Protein AF-A0A7S1WQ52-F1 (afdb_monomer_lite)

pLDDT: mean 90.4, std 12.9, range [35.38, 98.5]

Foldseek 3Di:
DDDDDDPDAPDAAAAVNFRQPQFPAQQDPNNQKGFHFQQFFHFLQVRQVVSVWGWPFKAAADPRDSHGDGGQGGHDGDHGDGTITTGTHHHPRDPQQDAPNQGQPQFPAQLDPNSQKGWGQCQQPFLQVRQVVSVWGWPWKAAAPPSDSHGPGTDDRRDGDPDRTITTGTD

Structure (mmCIF, N/CA/C/O backbone):
data_AF-A0A7S1WQ52-F1
#
_entry.id   AF-A0A7S1WQ52-F1
#
loop_
_atom_site.group_PDB
_atom_site.id
_atom_site.type_symbol
_atom_site.label_atom_id
_atom_site.label_alt_id
_atom_site.label_comp_id
_atom_site.label_asym_id
_atom_site.label_entity_id
_atom_site.label_seq_id
_atom_site.pdbx_PDB_ins_code
_atom_site.Cartn_x
_atom_site.Cartn_y
_atom_site.Cartn_z
_atom_site.occupancy
_atom_site.B_iso_or_equiv
_atom_site.auth_seq_id
_atom_site.auth_comp_id
_atom_site.auth_asym_id
_atom_site.auth_atom_id
_atom_site.pdbx_PDB_model_num
ATOM 1 N N . GLU A 1 1 ? -1.577 -14.871 -49.849 1.00 35.38 1 GLU A N 1
ATOM 2 C CA . GLU A 1 1 ? -1.287 -13.700 -49.003 1.00 35.38 1 GLU A CA 1
ATOM 3 C C . GLU A 1 1 ? -1.689 -14.032 -47.578 1.00 35.38 1 GLU A C 1
ATOM 5 O O . GLU A 1 1 ? -2.792 -14.524 -47.369 1.00 35.38 1 GLU A O 1
ATOM 10 N N . LEU A 1 2 ? -0.746 -13.917 -46.644 1.00 40.97 2 LEU A N 1
ATOM 11 C CA . LEU A 1 2 ? -0.923 -14.228 -45.226 1.00 40.97 2 LEU A CA 1
ATOM 12 C C . LEU A 1 2 ? -1.527 -12.991 -44.547 1.00 40.97 2 LEU A C 1
ATOM 14 O O . LEU A 1 2 ? -0.998 -11.894 -44.711 1.00 40.97 2 LEU A O 1
ATOM 18 N N . GLY A 1 3 ? -2.649 -13.163 -43.847 1.00 41.12 3 GLY A N 1
ATOM 19 C CA . GLY A 1 3 ? -3.326 -12.078 -43.133 1.00 41.12 3 GLY A CA 1
ATOM 20 C C . GLY A 1 3 ? -2.490 -11.507 -41.977 1.00 41.12 3 GLY A C 1
ATOM 21 O O . GLY A 1 3 ? -1.525 -12.141 -41.542 1.00 41.12 3 GLY A O 1
ATOM 22 N N . PRO A 1 4 ? -2.847 -10.315 -41.466 1.00 51.81 4 PRO A N 1
ATOM 23 C CA . PRO A 1 4 ? -2.118 -9.671 -40.383 1.00 51.81 4 PRO A CA 1
ATOM 24 C C . PRO A 1 4 ? -2.240 -10.496 -39.096 1.00 51.81 4 PRO A C 1
ATOM 26 O O . PRO A 1 4 ? -3.332 -10.721 -38.574 1.00 51.81 4 PRO A O 1
ATOM 29 N N . VAL A 1 5 ? -1.097 -10.948 -38.585 1.00 53.38 5 VAL A N 1
ATOM 30 C CA . VAL A 1 5 ? -0.956 -11.478 -37.227 1.00 53.38 5 VAL A CA 1
ATOM 31 C C . VAL A 1 5 ? -1.215 -10.340 -36.242 1.00 53.38 5 VAL A C 1
ATOM 33 O O . VAL A 1 5 ? -0.422 -9.407 -36.154 1.00 53.38 5 VAL A O 1
ATOM 36 N N . ASN A 1 6 ? -2.326 -10.417 -35.508 1.00 47.31 6 ASN A N 1
ATOM 37 C CA . ASN A 1 6 ? -2.508 -9.658 -34.273 1.00 47.31 6 ASN A CA 1
ATOM 38 C C . ASN A 1 6 ? -1.476 -10.184 -33.261 1.00 47.31 6 ASN A C 1
ATOM 40 O O . ASN A 1 6 ? -1.560 -11.365 -32.907 1.00 47.31 6 ASN A O 1
ATOM 44 N N . PRO A 1 7 ? -0.502 -9.381 -32.796 1.00 48.84 7 PRO A N 1
ATOM 45 C CA . PRO A 1 7 ? 0.328 -9.786 -31.675 1.00 48.84 7 PRO A CA 1
ATOM 46 C C . PRO A 1 7 ? -0.584 -9.837 -30.446 1.00 48.84 7 PRO A C 1
ATOM 48 O O . PRO A 1 7 ? -1.041 -8.809 -29.954 1.00 48.84 7 PRO A O 1
ATOM 51 N N . GLY A 1 8 ? -0.938 -11.052 -30.026 1.00 43.66 8 GLY A N 1
ATOM 52 C CA . GLY A 1 8 ? -1.797 -11.277 -28.872 1.00 43.66 8 GLY A CA 1
ATOM 53 C C . GLY A 1 8 ? -1.218 -10.600 -27.635 1.00 43.66 8 GLY A C 1
ATOM 54 O O . GLY A 1 8 ? -0.017 -10.692 -27.377 1.00 43.66 8 GLY A O 1
ATOM 55 N N . THR A 1 9 ? -2.080 -9.915 -26.889 1.00 51.16 9 THR A N 1
ATOM 56 C CA . THR A 1 9 ? -1.788 -9.366 -25.566 1.00 51.16 9 THR A CA 1
ATOM 57 C C . THR A 1 9 ? -1.053 -10.425 -24.733 1.00 51.16 9 THR A C 1
ATOM 59 O O . THR A 1 9 ? -1.545 -11.558 -24.662 1.00 51.16 9 THR A O 1
ATOM 62 N N . PRO A 1 10 ? 0.116 -10.119 -24.135 1.00 58.06 10 PRO A N 1
ATOM 63 C CA . PRO A 1 10 ? 0.817 -11.067 -23.280 1.00 58.06 10 PRO A CA 1
ATOM 64 C C . PRO A 1 10 ? -0.148 -11.563 -22.206 1.00 58.06 10 PRO A C 1
ATOM 66 O O . PRO A 1 10 ? -0.708 -10.770 -21.453 1.00 58.06 10 PRO A O 1
ATOM 69 N N . THR A 1 11 ? -0.400 -12.870 -22.174 1.00 71.88 11 THR A N 1
ATOM 70 C CA . THR A 1 11 ? -1.232 -13.464 -21.127 1.00 71.88 11 THR A CA 1
ATOM 71 C C . THR A 1 11 ? -0.506 -13.257 -19.807 1.00 71.88 11 THR A C 1
ATOM 73 O O . THR A 1 11 ? 0.606 -13.754 -19.634 1.00 71.88 11 THR A O 1
ATOM 76 N N . GLN A 1 12 ? -1.100 -12.473 -18.912 1.00 82.44 12 GLN A N 1
ATOM 77 C CA . GLN A 1 12 ? -0.501 -12.171 -17.624 1.00 82.44 12 GLN A CA 1
ATOM 78 C C . GLN A 1 12 ? -0.255 -13.461 -16.828 1.00 82.44 12 GLN A C 1
ATOM 80 O O . GLN A 1 12 ? -1.111 -14.346 -16.778 1.00 82.44 12 GLN A O 1
ATOM 85 N N . VAL A 1 13 ? 0.931 -13.563 -16.227 1.00 91.31 13 VAL A N 1
ATOM 86 C CA . VAL A 1 13 ? 1.366 -14.702 -15.408 1.00 91.31 13 VAL A CA 1
ATOM 87 C C . VAL A 1 13 ? 1.241 -14.323 -13.924 1.00 91.31 13 VAL A C 1
ATOM 89 O O . VAL A 1 13 ? 1.516 -13.169 -13.590 1.00 91.31 13 VAL A O 1
ATOM 92 N N . PRO A 1 14 ? 0.833 -15.240 -13.024 1.00 93.62 14 PRO A N 1
ATOM 93 C CA . PRO A 1 14 ? 0.754 -14.936 -11.598 1.00 93.62 14 PRO A CA 1
ATOM 94 C C . PRO A 1 14 ? 2.142 -14.762 -10.964 1.00 93.62 14 PRO A C 1
ATOM 96 O O . PRO A 1 14 ? 2.965 -15.676 -11.031 1.00 93.62 14 PRO A O 1
ATOM 99 N N . CYS A 1 15 ? 2.354 -13.659 -10.246 1.00 94.50 15 CYS A N 1
ATOM 100 C CA . CYS A 1 15 ? 3.521 -13.464 -9.388 1.00 94.50 15 CYS A CA 1
ATOM 101 C C . CYS A 1 15 ? 3.314 -14.204 -8.065 1.00 94.50 15 CYS A C 1
ATOM 103 O O . CYS A 1 15 ? 2.445 -13.840 -7.276 1.00 94.50 15 CYS A O 1
ATOM 105 N N . GLY A 1 16 ? 4.066 -15.279 -7.813 1.00 89.69 16 GLY A N 1
ATOM 106 C CA . GLY A 1 16 ? 3.922 -16.028 -6.558 1.00 89.69 16 GLY A CA 1
ATOM 107 C C . GLY A 1 16 ? 2.535 -16.643 -6.340 1.00 89.69 16 GLY A C 1
ATOM 108 O O . GLY A 1 16 ? 2.124 -16.830 -5.201 1.00 89.69 16 GLY A O 1
ATOM 109 N N . GLY A 1 17 ? 1.793 -16.916 -7.418 1.00 90.50 17 GLY A N 1
ATOM 110 C CA . GLY A 1 17 ? 0.401 -17.377 -7.352 1.00 90.50 17 GLY A CA 1
ATOM 111 C C . GLY A 1 17 ? -0.646 -16.258 -7.283 1.00 90.50 17 GLY A C 1
ATOM 112 O O . GLY A 1 17 ? -1.837 -16.556 -7.333 1.00 90.50 17 GLY A O 1
ATOM 113 N N . VAL A 1 18 ? -0.233 -14.988 -7.230 1.00 90.81 18 VAL A N 1
ATOM 114 C CA . VAL A 1 18 ? -1.127 -13.823 -7.235 1.00 90.81 18 VAL A CA 1
ATOM 115 C C . VAL A 1 18 ? -1.214 -13.221 -8.637 1.00 90.81 18 VAL A C 1
ATOM 117 O O . VAL A 1 18 ? -0.203 -12.890 -9.255 1.00 90.81 18 VAL A O 1
ATOM 120 N N . MET A 1 19 ? -2.437 -13.036 -9.137 1.00 94.81 19 MET A N 1
ATOM 121 C CA . MET A 1 19 ? -2.684 -12.231 -10.335 1.00 94.81 19 MET A CA 1
ATOM 122 C C . MET A 1 19 ? -2.701 -10.752 -9.954 1.00 94.81 19 MET A C 1
ATOM 124 O O . MET A 1 19 ? -3.664 -10.287 -9.344 1.00 94.81 19 MET A O 1
ATOM 128 N N . LEU A 1 20 ? -1.626 -10.044 -10.302 1.00 94.62 20 LEU A N 1
ATOM 129 C CA . LEU A 1 20 ? -1.496 -8.606 -10.075 1.00 94.62 20 LEU A CA 1
ATOM 130 C C . LEU A 1 20 ? -2.642 -7.826 -10.752 1.00 94.62 20 LEU A C 1
ATOM 132 O O . LEU A 1 20 ? -3.003 -8.098 -11.894 1.00 94.62 20 LEU A O 1
ATOM 136 N N . LYS A 1 21 ? -3.228 -6.861 -10.053 1.00 95.31 21 LYS A N 1
ATOM 137 C CA . LYS A 1 21 ? -4.232 -5.928 -10.585 1.00 95.31 21 LYS A CA 1
ATOM 138 C C . LYS A 1 21 ? -3.562 -4.625 -11.007 1.00 95.31 21 LYS A C 1
ATOM 140 O O . LYS A 1 21 ? -2.441 -4.378 -10.588 1.00 95.31 21 LYS A O 1
ATOM 145 N N . ASP A 1 22 ? -4.266 -3.809 -11.792 1.00 96.06 22 ASP A N 1
ATOM 146 C CA . ASP A 1 22 ? -3.781 -2.503 -12.266 1.00 96.06 22 ASP A CA 1
ATOM 147 C C . ASP A 1 22 ? -2.436 -2.626 -13.011 1.00 96.06 22 ASP A C 1
ATOM 149 O O . ASP A 1 22 ? -1.456 -1.962 -12.696 1.00 96.06 22 ASP A O 1
ATOM 153 N N . VAL A 1 23 ? -2.385 -3.542 -13.984 1.00 95.88 23 VAL A N 1
ATOM 154 C CA . VAL A 1 23 ? -1.205 -3.810 -14.820 1.00 95.88 23 VAL A CA 1
ATOM 155 C C . VAL A 1 23 ? -1.458 -3.292 -16.229 1.00 95.88 23 VAL A C 1
ATOM 157 O O . VAL A 1 23 ? -2.341 -3.813 -16.913 1.00 95.88 23 VAL A O 1
ATOM 160 N N . ASP A 1 24 ? -0.644 -2.343 -16.686 1.00 94.38 24 ASP A N 1
ATOM 161 C CA . ASP A 1 24 ? -0.625 -1.931 -18.094 1.00 94.38 24 ASP A CA 1
ATOM 162 C C . ASP A 1 24 ? 0.215 -2.907 -18.939 1.00 94.38 24 ASP A C 1
ATOM 164 O O . ASP A 1 24 ? -0.209 -3.397 -19.992 1.00 94.38 24 ASP A O 1
ATOM 168 N N . ARG A 1 25 ? 1.392 -3.297 -18.426 1.00 94.25 25 ARG A N 1
ATOM 169 C CA . ARG A 1 25 ? 2.316 -4.206 -19.124 1.00 94.25 25 ARG A CA 1
ATOM 170 C C . ARG A 1 25 ? 2.995 -5.196 -18.187 1.00 94.25 25 ARG A C 1
ATOM 172 O O . ARG A 1 25 ? 3.501 -4.840 -17.132 1.00 94.25 25 ARG A O 1
ATOM 179 N N . VAL A 1 26 ? 3.124 -6.447 -18.630 1.00 95.44 26 VAL A N 1
ATOM 180 C CA . VAL A 1 26 ? 3.968 -7.452 -17.961 1.00 95.44 26 VAL A CA 1
ATOM 181 C C . VAL A 1 26 ? 5.405 -7.365 -18.472 1.00 95.44 26 VAL A C 1
ATOM 183 O O . VAL A 1 26 ? 5.641 -7.405 -19.680 1.00 95.44 26 VAL A O 1
ATOM 186 N N . CYS A 1 27 ? 6.361 -7.274 -17.548 1.00 96.38 27 CYS A N 1
ATOM 187 C CA . CYS A 1 27 ? 7.771 -6.983 -17.815 1.00 96.38 27 CYS A CA 1
ATOM 188 C C . CYS A 1 27 ? 8.754 -8.051 -17.307 1.00 96.38 27 CYS A C 1
ATOM 190 O O . CYS A 1 27 ? 9.966 -7.901 -17.474 1.00 96.38 27 CYS A O 1
ATOM 192 N N . SER A 1 28 ? 8.263 -9.155 -16.742 1.00 95.25 28 SER A N 1
ATOM 193 C CA . SER A 1 28 ? 9.051 -10.356 -16.452 1.00 95.25 28 SER A CA 1
ATOM 194 C C . SER A 1 28 ? 8.280 -11.633 -16.775 1.00 95.25 28 SER A C 1
ATOM 196 O O . SER A 1 28 ? 7.053 -11.653 -16.857 1.00 95.25 28 SER A O 1
ATOM 198 N N . THR A 1 29 ? 9.010 -12.734 -16.948 1.00 93.94 29 THR A N 1
ATOM 199 C CA . THR A 1 29 ? 8.424 -14.046 -17.260 1.00 93.94 29 THR A CA 1
ATOM 200 C C . THR A 1 29 ? 7.775 -14.729 -16.057 1.00 93.94 29 THR A C 1
ATOM 202 O O . THR A 1 29 ? 6.966 -15.631 -16.243 1.00 93.94 29 THR A O 1
ATOM 205 N N . ASP A 1 30 ? 8.131 -1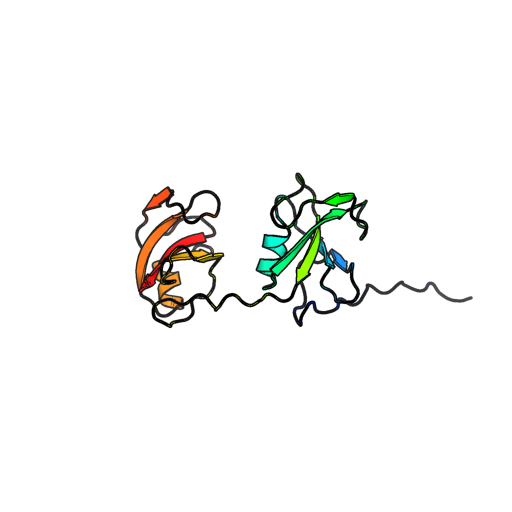4.327 -14.837 1.00 93.81 30 ASP A N 1
ATOM 206 C CA . ASP A 1 30 ? 7.508 -14.793 -13.591 1.00 93.81 30 ASP A CA 1
ATOM 207 C C . ASP A 1 30 ? 6.285 -13.952 -13.181 1.00 93.81 30 ASP A C 1
ATOM 209 O O . ASP A 1 30 ? 5.673 -14.220 -12.151 1.00 93.81 30 ASP A O 1
ATOM 213 N N . GLY A 1 31 ? 5.926 -12.938 -13.979 1.00 94.81 31 GLY A N 1
ATOM 214 C CA . GLY A 1 31 ? 4.785 -12.060 -13.727 1.00 94.81 31 GLY A CA 1
ATOM 215 C C . GLY A 1 31 ? 4.985 -11.050 -12.595 1.00 94.81 31 GLY A C 1
ATOM 216 O O . GLY A 1 31 ? 4.049 -10.323 -12.278 1.00 94.81 31 GLY A O 1
ATOM 217 N N . CYS A 1 32 ? 6.168 -10.992 -11.979 1.00 97.00 32 CYS A N 1
ATOM 218 C CA . CYS A 1 32 ? 6.426 -10.172 -10.797 1.00 97.00 32 CYS A CA 1
ATOM 219 C C . CYS A 1 32 ? 6.912 -8.749 -11.085 1.00 97.00 32 CYS A C 1
ATOM 221 O O . CYS A 1 32 ? 6.753 -7.883 -10.228 1.00 97.00 32 CYS A O 1
ATOM 223 N N . LYS A 1 33 ? 7.467 -8.481 -12.270 1.00 97.81 33 LYS A N 1
ATOM 224 C CA . LYS A 1 33 ? 7.816 -7.135 -12.728 1.00 97.81 33 LYS A CA 1
ATOM 225 C C . LYS A 1 33 ? 6.805 -6.678 -13.765 1.00 97.81 33 LYS A C 1
ATOM 227 O O . LYS A 1 33 ? 6.598 -7.354 -14.774 1.00 97.81 33 LYS A O 1
ATOM 232 N N . VAL A 1 34 ? 6.197 -5.525 -13.531 1.00 97.69 34 VAL A N 1
ATOM 233 C CA . VAL A 1 34 ? 5.130 -4.967 -14.366 1.00 97.69 34 VAL A CA 1
ATOM 234 C C . VAL A 1 34 ? 5.267 -3.458 -14.477 1.00 97.69 34 VAL A C 1
ATOM 236 O O . VAL A 1 34 ? 5.820 -2.819 -13.584 1.00 97.69 34 VAL A O 1
ATOM 239 N N . LEU A 1 35 ? 4.730 -2.902 -15.555 1.00 97.56 35 LEU A N 1
ATOM 240 C CA . LEU A 1 35 ? 4.321 -1.511 -15.587 1.00 97.56 35 LEU A CA 1
ATOM 241 C C . LEU A 1 35 ? 2.970 -1.425 -14.871 1.00 97.56 35 LEU A C 1
ATOM 243 O O . LEU A 1 35 ? 1.950 -1.885 -15.394 1.00 97.56 35 LEU A O 1
ATOM 247 N N . ALA A 1 36 ? 3.013 -0.971 -13.622 1.00 97.62 36 ALA A N 1
ATOM 248 C CA . ALA A 1 36 ? 1.844 -0.786 -12.778 1.00 97.62 36 ALA A CA 1
ATOM 249 C C . ALA A 1 36 ? 1.132 0.506 -13.183 1.00 97.62 36 ALA A C 1
ATOM 251 O O . ALA A 1 36 ? 1.788 1.533 -13.319 1.00 97.62 36 ALA A O 1
ATOM 252 N N . ASP A 1 37 ? -0.184 0.448 -13.346 1.00 95.62 37 ASP A N 1
ATOM 253 C CA . ASP A 1 37 ? -1.049 1.578 -13.686 1.00 95.62 37 ASP A CA 1
ATOM 254 C C . ASP A 1 37 ? -1.537 2.303 -12.413 1.00 95.62 37 ASP A C 1
ATOM 256 O O . ASP A 1 37 ? -1.412 1.811 -11.288 1.00 95.62 37 ASP A O 1
ATOM 260 N N . GLN A 1 38 ? -2.123 3.489 -12.582 1.00 94.31 38 GLN A N 1
ATOM 261 C CA . GLN A 1 38 ? -2.675 4.336 -11.521 1.00 94.31 38 GLN A CA 1
ATOM 262 C C . GLN A 1 38 ? -1.642 4.731 -10.451 1.00 94.31 38 GLN A C 1
ATOM 264 O O . GLN A 1 38 ? -1.977 4.869 -9.272 1.00 94.31 38 GLN A O 1
ATOM 269 N N . MET A 1 39 ? -0.394 4.961 -10.857 1.00 95.50 39 MET A N 1
ATOM 270 C CA . MET A 1 39 ? 0.746 5.255 -9.983 1.00 95.50 39 MET A CA 1
ATOM 271 C C . MET A 1 39 ? 0.971 6.744 -9.704 1.00 95.50 39 MET A C 1
ATOM 273 O O . MET A 1 39 ? 1.959 7.113 -9.063 1.00 95.50 39 MET A O 1
ATOM 277 N N . SER A 1 40 ? 0.032 7.614 -10.089 1.00 93.88 40 SER A N 1
ATOM 278 C CA . SER A 1 40 ? 0.109 9.046 -9.779 1.00 93.88 40 SER A CA 1
ATOM 279 C C . SER A 1 40 ? 0.260 9.272 -8.275 1.00 93.88 40 SER A C 1
ATOM 281 O O . SER A 1 40 ? -0.688 9.106 -7.507 1.00 93.88 40 SER A O 1
ATOM 283 N N . ARG A 1 41 ? 1.457 9.725 -7.879 1.00 90.00 41 ARG A N 1
ATOM 284 C CA . ARG A 1 41 ? 1.895 9.955 -6.489 1.00 90.00 41 ARG A CA 1
ATOM 285 C C . ARG A 1 41 ? 1.951 8.704 -5.603 1.00 90.00 41 ARG A C 1
ATOM 287 O O . ARG A 1 41 ? 2.128 8.859 -4.399 1.00 90.00 41 ARG A O 1
ATOM 294 N N . ARG A 1 42 ? 1.860 7.500 -6.169 1.00 94.00 42 ARG A N 1
ATOM 295 C CA . ARG A 1 42 ? 1.983 6.229 -5.439 1.00 94.00 42 ARG A CA 1
ATOM 296 C C . ARG A 1 42 ? 3.384 5.645 -5.570 1.00 94.00 42 ARG A C 1
ATOM 298 O O . ARG A 1 42 ? 4.177 6.041 -6.423 1.00 94.00 42 ARG A O 1
ATOM 305 N N . THR A 1 43 ? 3.679 4.688 -4.710 1.00 96.56 43 THR A N 1
ATOM 306 C CA . THR A 1 43 ? 4.949 3.972 -4.619 1.00 96.56 43 THR A CA 1
ATOM 307 C C . THR A 1 43 ? 4.769 2.503 -4.998 1.00 96.56 43 THR A C 1
ATOM 309 O O . THR A 1 43 ? 3.699 1.921 -4.808 1.00 96.56 43 THR A O 1
ATOM 312 N N . CYS A 1 44 ? 5.831 1.854 -5.485 1.00 97.94 44 CYS A N 1
ATOM 313 C CA . CYS A 1 44 ? 5.771 0.422 -5.792 1.00 97.94 44 CYS A CA 1
ATOM 314 C C . CYS A 1 44 ? 5.487 -0.449 -4.556 1.00 97.94 44 CYS A C 1
ATOM 316 O O . CYS A 1 44 ? 4.911 -1.527 -4.697 1.00 97.94 44 CYS A O 1
ATOM 318 N N . ARG A 1 45 ? 5.821 0.014 -3.339 1.00 95.75 45 ARG A N 1
ATOM 319 C CA . ARG A 1 45 ? 5.409 -0.664 -2.102 1.00 95.75 45 ARG A CA 1
ATOM 320 C C . ARG A 1 45 ? 3.899 -0.683 -1.938 1.00 95.75 45 ARG A C 1
ATOM 322 O O . ARG A 1 45 ? 3.354 -1.741 -1.650 1.00 95.75 45 ARG A O 1
ATOM 329 N N . GLU A 1 46 ? 3.230 0.450 -2.119 1.00 92.88 46 GLU A N 1
ATOM 330 C CA . GLU A 1 46 ? 1.767 0.513 -2.018 1.00 92.88 46 GLU A CA 1
ATOM 331 C C . GLU A 1 46 ? 1.111 -0.399 -3.054 1.00 92.88 46 GLU A C 1
ATOM 333 O O . GLU A 1 46 ? 0.240 -1.190 -2.702 1.00 92.88 46 GLU A O 1
ATOM 338 N N . TYR A 1 47 ? 1.596 -0.360 -4.297 1.00 96.50 47 TYR A N 1
ATOM 339 C CA . TYR A 1 47 ? 1.108 -1.223 -5.371 1.00 96.50 47 TYR A CA 1
ATOM 340 C C . TYR A 1 47 ? 1.243 -2.722 -5.048 1.00 96.50 47 TYR A C 1
ATOM 342 O O . TYR A 1 47 ? 0.267 -3.471 -5.149 1.00 96.50 47 TYR A O 1
ATOM 350 N N . CYS A 1 48 ? 2.432 -3.178 -4.635 1.00 95.69 48 CYS A N 1
ATOM 351 C CA . CYS A 1 48 ? 2.635 -4.587 -4.294 1.00 95.69 48 CYS A CA 1
ATOM 352 C C . CYS A 1 48 ? 1.811 -4.987 -3.058 1.00 95.69 48 CYS A C 1
ATOM 354 O O . CYS A 1 48 ? 1.161 -6.033 -3.079 1.00 95.69 48 CYS A O 1
ATOM 356 N N . ASN A 1 49 ? 1.748 -4.132 -2.030 1.00 90.88 49 ASN A N 1
ATOM 357 C CA . ASN A 1 49 ? 0.985 -4.393 -0.808 1.00 90.88 49 ASN A CA 1
ATOM 358 C C . ASN A 1 49 ? -0.522 -4.508 -1.071 1.00 90.88 49 ASN A C 1
ATOM 360 O O . ASN A 1 49 ? -1.181 -5.368 -0.489 1.00 90.88 49 ASN A O 1
ATOM 364 N N . ASP A 1 50 ? -1.082 -3.678 -1.953 1.00 89.88 50 ASP A N 1
ATOM 365 C CA . ASP A 1 50 ? -2.496 -3.766 -2.336 1.00 89.88 50 ASP A CA 1
ATOM 366 C C . ASP A 1 50 ? -2.815 -5.056 -3.113 1.00 89.88 50 ASP A C 1
ATOM 368 O O . ASP A 1 50 ? -3.958 -5.519 -3.114 1.00 89.88 50 ASP A O 1
ATOM 372 N N . ASN A 1 51 ? -1.792 -5.684 -3.700 1.00 92.19 51 ASN A N 1
ATOM 373 C CA . ASN A 1 51 ? -1.859 -7.021 -4.282 1.00 92.19 51 ASN A CA 1
ATOM 374 C C . ASN A 1 51 ? -1.484 -8.146 -3.293 1.00 92.19 51 ASN A C 1
ATOM 376 O O . ASN A 1 51 ? -1.508 -9.314 -3.669 1.00 92.19 51 ASN A O 1
ATOM 380 N N . GLY A 1 52 ? -1.170 -7.836 -2.031 1.00 87.81 52 GLY A N 1
ATOM 381 C CA . GLY A 1 52 ? -0.783 -8.831 -1.023 1.00 87.81 52 GLY A CA 1
ATOM 382 C C . GLY A 1 52 ? 0.628 -9.399 -1.211 1.00 87.81 52 GLY A C 1
ATOM 383 O O . GLY A 1 52 ? 0.896 -10.532 -0.813 1.00 87.81 52 GLY A O 1
ATOM 384 N N . LEU A 1 53 ? 1.520 -8.638 -1.843 1.00 92.12 53 LEU A N 1
ATOM 385 C CA . LEU A 1 53 ? 2.908 -9.001 -2.117 1.00 92.12 53 LEU A CA 1
ATOM 386 C C . LEU A 1 53 ? 3.863 -7.967 -1.509 1.00 92.12 53 LEU A C 1
ATOM 388 O O . LEU A 1 53 ? 3.484 -6.821 -1.283 1.00 92.12 53 LEU A O 1
ATOM 392 N N . ASP A 1 54 ? 5.121 -8.351 -1.303 1.00 92.69 54 ASP A N 1
ATOM 393 C CA . ASP A 1 54 ? 6.163 -7.408 -0.892 1.00 92.69 54 ASP A CA 1
ATOM 394 C C . ASP A 1 54 ? 6.779 -6.730 -2.122 1.00 92.69 54 ASP A C 1
ATOM 396 O O . ASP A 1 54 ? 6.866 -7.320 -3.200 1.00 92.69 54 ASP A O 1
ATOM 400 N N . CYS A 1 55 ? 7.243 -5.489 -1.970 1.00 96.31 55 CYS A N 1
ATOM 401 C CA . CYS A 1 55 ? 8.015 -4.819 -3.015 1.00 96.31 55 CYS A CA 1
ATOM 402 C C . CYS A 1 55 ? 9.487 -5.251 -2.976 1.00 96.31 55 CYS A C 1
ATOM 404 O O . CYS A 1 55 ? 10.154 -5.125 -1.946 1.00 96.31 55 CYS A O 1
ATOM 406 N N . ALA A 1 56 ? 9.992 -5.704 -4.122 1.00 96.81 56 ALA A N 1
ATOM 407 C CA . ALA A 1 56 ? 11.401 -5.997 -4.364 1.00 96.81 56 ALA A CA 1
ATOM 408 C C . ALA A 1 56 ? 12.143 -4.803 -4.996 1.00 96.81 56 ALA A C 1
ATOM 410 O O . ALA A 1 56 ? 13.341 -4.628 -4.769 1.00 96.81 56 ALA A O 1
ATOM 411 N N . GLY A 1 57 ? 11.444 -3.954 -5.757 1.00 97.50 57 GLY A N 1
ATOM 412 C CA . GLY A 1 57 ? 12.023 -2.749 -6.346 1.00 97.50 57 GLY A CA 1
ATOM 413 C C . GLY A 1 57 ? 11.027 -1.892 -7.129 1.00 97.50 57 GLY A C 1
ATOM 414 O O . GLY A 1 57 ? 9.898 -2.303 -7.393 1.00 97.50 57 GLY A O 1
ATOM 415 N N . GLY A 1 58 ? 11.465 -0.686 -7.493 1.00 98.19 58 GLY A N 1
ATOM 416 C CA . GLY A 1 58 ? 10.667 0.282 -8.244 1.00 98.19 58 GLY A CA 1
ATOM 417 C C . GLY A 1 58 ? 11.530 1.229 -9.075 1.00 98.19 58 GLY A C 1
ATOM 418 O O . GLY A 1 58 ? 12.602 1.661 -8.623 1.00 98.19 58 GLY A O 1
ATOM 419 N N . TRP A 1 59 ? 11.066 1.540 -10.285 1.00 98.38 59 TRP A N 1
ATOM 420 C CA . TRP A 1 59 ? 11.755 2.379 -11.263 1.00 98.38 59 TRP A CA 1
ATOM 421 C C . TRP A 1 59 ? 10.771 3.212 -12.089 1.00 98.38 59 TRP A C 1
ATOM 423 O O . TRP A 1 59 ? 9.653 2.781 -12.345 1.00 98.38 59 TRP A O 1
ATOM 433 N N . GLU A 1 60 ? 11.235 4.368 -12.554 1.00 96.88 60 GLU A N 1
ATOM 434 C CA . GLU A 1 60 ? 10.657 5.021 -13.732 1.00 96.88 60 GLU A CA 1
ATOM 435 C C . GLU A 1 60 ? 11.143 4.285 -14.985 1.00 96.88 60 GLU A C 1
ATOM 437 O O . GLU A 1 60 ? 12.280 3.791 -15.018 1.00 96.88 60 GLU A O 1
ATOM 442 N N . GLU A 1 61 ? 10.305 4.215 -16.010 1.00 94.75 61 GLU A N 1
ATOM 443 C CA . GLU A 1 61 ? 10.585 3.506 -17.255 1.00 94.75 61 GLU A CA 1
ATOM 444 C C . GLU A 1 61 ? 11.002 4.456 -18.409 1.00 94.75 61 GLU A C 1
ATOM 446 O O . GLU A 1 61 ? 11.272 5.639 -18.189 1.00 94.75 61 GLU A O 1
ATOM 451 N N . LEU A 1 62 ? 11.186 3.930 -19.625 1.00 93.00 62 LEU A N 1
ATOM 452 C CA . LEU A 1 62 ? 11.391 4.696 -20.859 1.00 93.00 62 LEU A CA 1
ATOM 453 C C . LEU A 1 62 ? 10.200 4.550 -21.827 1.00 93.00 62 LEU A C 1
ATOM 455 O O . LEU A 1 62 ? 10.217 3.645 -22.664 1.00 93.00 62 LEU A O 1
ATOM 459 N N . ALA A 1 63 ? 9.243 5.476 -21.789 1.00 89.62 63 ALA A N 1
ATOM 460 C CA . ALA A 1 63 ? 8.124 5.571 -22.733 1.00 89.62 63 ALA A CA 1
ATOM 461 C C . ALA A 1 63 ? 7.250 4.298 -22.873 1.00 89.62 63 ALA A C 1
ATOM 463 O O . ALA A 1 63 ? 7.167 3.714 -23.959 1.00 89.62 63 ALA A O 1
ATOM 464 N N . GLU A 1 64 ? 6.551 3.909 -21.809 1.00 91.25 64 GLU A N 1
ATOM 465 C CA . GLU A 1 64 ? 5.641 2.750 -21.715 1.00 91.25 64 GLU A CA 1
ATOM 466 C C . GLU A 1 64 ? 6.302 1.382 -22.011 1.00 91.25 64 GLU A C 1
ATOM 468 O O . GLU A 1 64 ? 5.680 0.427 -22.512 1.00 91.25 64 GLU A O 1
ATOM 473 N N . THR A 1 65 ? 7.606 1.274 -21.755 1.00 93.62 65 THR A N 1
ATOM 474 C CA . THR A 1 65 ? 8.412 0.066 -21.939 1.00 93.62 65 THR A CA 1
ATOM 475 C C . THR A 1 65 ? 8.793 -0.591 -20.613 1.00 93.62 65 THR A C 1
ATOM 477 O O . THR A 1 65 ? 8.545 -0.107 -19.518 1.00 93.62 65 THR A O 1
ATOM 480 N N . CYS A 1 66 ? 9.447 -1.749 -20.707 1.00 96.50 66 CYS A N 1
ATOM 481 C CA . CYS A 1 66 ? 10.012 -2.449 -19.553 1.00 96.50 66 CYS A CA 1
ATOM 482 C C . CYS A 1 66 ? 11.462 -2.033 -19.249 1.00 96.50 66 CYS A C 1
ATOM 484 O O . CYS A 1 66 ? 12.200 -2.788 -18.611 1.00 96.50 66 CYS A O 1
ATOM 486 N N . VAL A 1 67 ? 11.915 -0.889 -19.770 1.00 96.62 67 VAL A N 1
ATOM 487 C CA . VAL A 1 67 ? 13.301 -0.430 -19.638 1.00 96.62 67 VAL A CA 1
ATOM 488 C C . VAL A 1 67 ? 13.379 0.616 -18.536 1.00 96.62 67 VAL A C 1
ATOM 490 O O . VAL A 1 67 ? 12.906 1.730 -18.703 1.00 96.62 67 VAL A O 1
ATOM 493 N N . ALA A 1 68 ? 14.014 0.271 -17.418 1.00 95.88 68 ALA A N 1
ATOM 494 C CA . ALA A 1 68 ? 14.213 1.204 -16.313 1.00 95.88 68 ALA A CA 1
ATOM 495 C C . ALA A 1 68 ? 15.138 2.372 -16.705 1.00 95.88 68 ALA A C 1
ATOM 497 O O . ALA A 1 68 ? 16.219 2.158 -17.262 1.00 95.88 68 ALA A O 1
ATOM 498 N N . THR A 1 69 ? 14.749 3.594 -16.341 1.00 94.56 69 THR A N 1
ATOM 499 C CA . THR A 1 69 ? 15.536 4.823 -16.535 1.00 94.56 69 THR A CA 1
ATOM 500 C C . THR A 1 69 ? 15.996 5.425 -15.213 1.00 94.56 69 THR A C 1
ATOM 502 O O . THR A 1 69 ? 17.157 5.822 -15.092 1.00 94.56 69 THR A O 1
ATOM 505 N N . VAL A 1 70 ? 15.125 5.458 -14.199 1.00 94.81 70 VAL A N 1
ATOM 506 C CA . VAL A 1 70 ? 15.424 6.022 -12.876 1.00 94.81 70 VAL A CA 1
ATOM 507 C C . VAL A 1 70 ? 15.117 5.004 -11.791 1.00 94.81 70 VAL A C 1
ATOM 509 O O . VAL A 1 70 ? 14.001 4.514 -11.686 1.00 94.81 70 VAL A O 1
ATOM 512 N N . THR A 1 71 ? 16.088 4.723 -10.922 1.00 97.25 71 THR A N 1
ATOM 513 C CA . THR A 1 71 ? 15.869 3.865 -9.750 1.00 97.25 71 THR A CA 1
ATOM 514 C C . THR A 1 71 ? 15.192 4.642 -8.628 1.00 97.25 71 THR A C 1
ATOM 516 O O . THR A 1 71 ? 15.805 5.505 -7.993 1.00 97.25 71 THR A O 1
ATOM 519 N N . LEU A 1 72 ? 13.943 4.289 -8.334 1.00 95.56 72 LEU A N 1
ATOM 520 C CA . LEU A 1 72 ? 13.159 4.884 -7.252 1.00 95.56 72 LEU A CA 1
ATOM 521 C C . LEU A 1 72 ? 13.338 4.096 -5.953 1.00 95.56 72 LEU A C 1
ATOM 523 O O . LEU A 1 72 ? 13.479 4.696 -4.884 1.00 95.56 72 LEU A O 1
ATOM 527 N N . GLY A 1 73 ? 13.440 2.770 -6.050 1.00 96.38 73 GLY A N 1
ATOM 528 C CA . GLY A 1 73 ? 13.250 1.873 -4.913 1.00 96.38 73 GLY A CA 1
ATOM 529 C C . GLY A 1 73 ? 11.763 1.722 -4.584 1.00 96.38 73 GLY A C 1
ATOM 530 O O . GLY A 1 73 ? 10.904 2.159 -5.342 1.00 96.38 73 GLY A O 1
ATOM 531 N N . CYS A 1 74 ? 11.449 1.097 -3.452 1.00 97.25 74 CYS A N 1
ATOM 532 C CA . CYS A 1 74 ? 10.064 0.764 -3.115 1.00 97.25 74 CYS A CA 1
ATOM 533 C C . CYS A 1 74 ? 9.228 1.940 -2.600 1.00 97.25 74 CYS A C 1
ATOM 535 O O . CYS A 1 74 ? 8.012 1.902 -2.724 1.00 97.25 74 CYS A O 1
ATOM 537 N N . ASP A 1 75 ? 9.869 2.961 -2.030 1.00 95.12 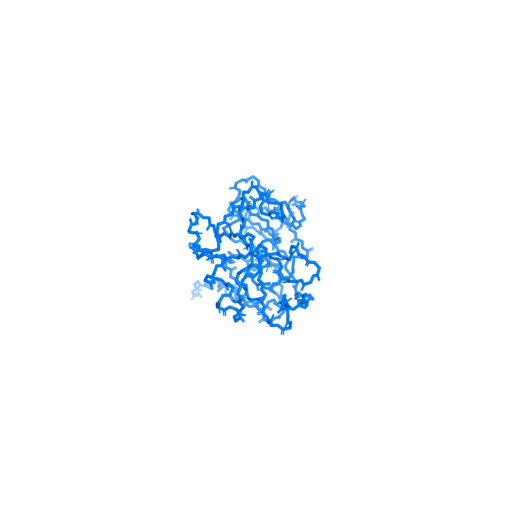75 ASP A N 1
ATOM 538 C CA . ASP A 1 75 ? 9.219 3.960 -1.167 1.00 95.12 75 ASP A CA 1
ATOM 539 C C . ASP A 1 75 ? 9.197 5.373 -1.772 1.00 95.12 75 ASP A C 1
ATOM 541 O O . ASP A 1 75 ? 8.926 6.353 -1.081 1.00 95.12 75 ASP A O 1
ATOM 545 N N . ARG A 1 76 ? 9.523 5.508 -3.063 1.00 93.31 76 ARG A N 1
ATOM 546 C CA . ARG A 1 76 ? 9.490 6.791 -3.776 1.00 93.31 76 ARG A CA 1
ATOM 547 C C . ARG A 1 76 ? 8.525 6.729 -4.950 1.00 93.31 76 ARG A C 1
ATOM 549 O O . ARG A 1 76 ? 8.510 5.745 -5.681 1.00 93.31 76 ARG A O 1
ATOM 556 N N . SER A 1 77 ? 7.764 7.803 -5.122 1.00 92.88 77 SER A N 1
ATOM 557 C CA . SER A 1 77 ? 6.988 8.088 -6.328 1.00 92.88 77 SER A CA 1
ATOM 558 C C . SER A 1 77 ? 7.807 8.949 -7.298 1.00 92.88 77 SER A C 1
ATOM 560 O O . SER A 1 77 ? 8.850 9.501 -6.923 1.00 92.88 77 SER A O 1
ATOM 562 N N . TYR A 1 78 ? 7.342 9.084 -8.542 1.00 91.38 78 TYR A N 1
ATOM 563 C CA . TYR A 1 78 ? 7.990 9.923 -9.553 1.00 91.38 78 TYR A CA 1
ATOM 564 C C . TYR A 1 78 ? 7.040 10.994 -10.101 1.00 91.38 78 TYR A C 1
ATOM 566 O O . TYR A 1 78 ? 6.338 10.828 -11.093 1.00 91.38 78 TYR A O 1
ATOM 574 N N . GLY A 1 79 ? 6.999 12.138 -9.416 1.00 87.38 79 GLY A N 1
ATOM 575 C CA . GLY A 1 79 ? 6.174 13.272 -9.830 1.00 87.38 79 GLY A CA 1
ATOM 576 C C . GLY A 1 79 ? 4.689 12.906 -9.940 1.00 87.38 79 GLY A C 1
ATOM 577 O O . GLY A 1 79 ? 4.068 12.491 -8.962 1.00 87.38 79 GLY A O 1
ATOM 578 N N . SER A 1 80 ? 4.117 13.112 -11.124 1.00 86.69 80 SER A N 1
ATOM 579 C CA . SER A 1 80 ? 2.723 12.792 -11.449 1.00 86.69 80 SER A CA 1
ATOM 580 C C . SER A 1 80 ? 2.613 11.800 -12.609 1.00 86.69 80 SER A C 1
ATOM 582 O O . SER A 1 80 ? 1.660 11.897 -13.379 1.00 86.69 80 SER A O 1
ATOM 584 N N . THR A 1 81 ? 3.607 10.920 -12.777 1.00 89.81 81 THR A N 1
ATOM 585 C CA . THR A 1 81 ? 3.524 9.838 -13.768 1.00 89.81 81 THR A CA 1
ATOM 586 C C . THR A 1 81 ? 2.306 8.947 -13.499 1.00 89.81 81 THR A C 1
ATOM 588 O O . THR A 1 81 ? 1.885 8.794 -12.348 1.00 89.81 81 THR A O 1
ATOM 591 N N . SER A 1 82 ? 1.700 8.418 -14.560 1.00 93.69 82 SER A N 1
ATOM 592 C CA . SER A 1 82 ? 0.548 7.513 -14.487 1.00 93.69 82 SER A CA 1
ATOM 593 C C . SER A 1 82 ? 0.932 6.106 -14.063 1.00 93.69 82 SER A C 1
ATOM 595 O O . SER A 1 82 ? 0.084 5.392 -13.536 1.00 93.69 82 SER A O 1
ATOM 597 N N . ASP A 1 83 ? 2.189 5.733 -14.243 1.00 96.00 83 ASP A N 1
ATOM 598 C CA . ASP A 1 83 ? 2.662 4.363 -14.157 1.00 96.00 83 ASP A CA 1
ATOM 599 C C . ASP A 1 83 ? 4.071 4.311 -13.570 1.00 96.00 83 ASP A C 1
ATOM 601 O O . ASP A 1 83 ? 4.790 5.305 -13.515 1.00 96.00 83 ASP A O 1
ATOM 605 N N . LEU A 1 84 ? 4.443 3.145 -13.052 1.00 97.75 84 LEU A N 1
ATOM 606 C CA . LEU A 1 84 ? 5.796 2.867 -12.586 1.00 97.75 84 LEU A CA 1
ATOM 607 C C . LEU A 1 84 ? 6.152 1.421 -12.899 1.00 97.75 84 LEU A C 1
ATOM 609 O O . LEU A 1 84 ? 5.321 0.516 -12.792 1.00 97.75 84 LEU A O 1
ATOM 613 N N . LEU A 1 85 ? 7.421 1.174 -13.214 1.00 98.38 85 LEU A N 1
ATOM 614 C CA . LEU A 1 85 ? 7.938 -0.182 -13.304 1.00 98.38 85 LEU A CA 1
ATOM 615 C C . LEU A 1 85 ? 8.144 -0.713 -11.882 1.00 98.38 85 LEU A C 1
ATOM 617 O O . LEU A 1 85 ? 9.089 -0.325 -11.194 1.00 98.38 85 LEU A O 1
ATOM 621 N N . CYS A 1 86 ? 7.272 -1.613 -11.443 1.00 98.50 86 CYS A N 1
ATOM 622 C CA . CYS A 1 86 ? 7.299 -2.189 -10.105 1.00 98.50 86 CYS A CA 1
ATOM 623 C C . CYS A 1 86 ? 7.649 -3.671 -10.156 1.00 98.50 86 CYS A C 1
ATOM 625 O O . CYS A 1 86 ? 7.141 -4.414 -10.995 1.00 98.50 86 CYS A O 1
ATOM 627 N N . GLU A 1 87 ? 8.514 -4.108 -9.243 1.00 98.19 87 GLU A N 1
ATOM 628 C CA . GLU A 1 87 ? 8.823 -5.519 -9.028 1.00 98.19 87 GLU A CA 1
ATOM 629 C C . GLU A 1 87 ? 8.327 -5.942 -7.656 1.00 98.19 87 GLU A C 1
ATOM 631 O O . GLU A 1 87 ? 8.790 -5.438 -6.631 1.00 98.19 87 GLU A O 1
ATOM 636 N N . CYS A 1 88 ? 7.381 -6.870 -7.655 1.00 97.31 88 CYS A N 1
ATOM 637 C CA . CYS A 1 88 ? 6.867 -7.498 -6.455 1.00 97.31 88 CYS A CA 1
ATOM 638 C C . CYS A 1 88 ? 7.568 -8.837 -6.215 1.00 97.31 88 CYS A C 1
ATOM 640 O O . CYS A 1 88 ? 8.229 -9.397 -7.086 1.00 97.31 88 CYS A O 1
ATOM 642 N N . MET A 1 89 ? 7.411 -9.376 -5.021 1.00 94.56 89 MET A N 1
ATOM 643 C CA . MET A 1 89 ? 7.842 -10.720 -4.674 1.00 94.56 89 MET A CA 1
ATOM 644 C C . MET A 1 89 ? 6.798 -11.353 -3.757 1.00 94.56 89 MET A C 1
ATOM 646 O O . MET A 1 89 ? 6.086 -10.619 -3.063 1.00 94.56 89 MET A O 1
ATOM 650 N N . PRO A 1 90 ? 6.688 -12.696 -3.731 1.00 88.94 90 PRO A N 1
ATOM 651 C CA . PRO A 1 90 ? 5.883 -13.377 -2.727 1.00 88.94 90 PRO A CA 1
ATOM 652 C C . PRO A 1 90 ? 6.244 -12.813 -1.362 1.00 88.94 90 PRO A C 1
ATOM 654 O O . PRO A 1 90 ? 7.413 -12.865 -0.967 1.00 88.94 90 PRO A O 1
ATOM 657 N N . GLY A 1 91 ? 5.258 -12.227 -0.684 1.00 68.25 91 GLY A N 1
ATOM 658 C CA . GLY A 1 91 ? 5.521 -11.667 0.623 1.00 68.25 91 GLY A CA 1
ATOM 659 C C . GLY A 1 91 ? 5.998 -12.779 1.544 1.00 68.25 91 GLY A C 1
ATOM 660 O O . GLY A 1 91 ? 5.434 -13.881 1.534 1.00 68.25 91 GLY A O 1
ATOM 661 N N . THR A 1 92 ? 7.018 -12.527 2.363 1.00 60.66 92 THR A N 1
ATOM 662 C CA . THR A 1 92 ? 7.149 -13.342 3.573 1.00 60.66 92 THR A CA 1
ATOM 663 C C . THR A 1 92 ? 5.995 -12.888 4.433 1.00 60.66 92 THR A C 1
ATOM 665 O O . THR A 1 92 ? 6.169 -11.899 5.134 1.00 60.66 92 THR A O 1
ATOM 668 N N . ALA A 1 93 ? 4.812 -13.497 4.266 1.00 53.94 93 ALA A N 1
ATOM 669 C CA . ALA A 1 93 ? 3.586 -13.061 4.919 1.00 53.94 93 ALA A CA 1
ATOM 670 C C . ALA A 1 93 ? 3.938 -12.701 6.359 1.00 53.94 93 ALA A C 1
ATOM 672 O O . ALA A 1 93 ? 4.274 -13.586 7.156 1.00 53.94 93 ALA A O 1
ATOM 673 N N . ALA A 1 94 ? 3.985 -11.395 6.653 1.00 57.50 94 ALA A N 1
ATOM 674 C CA . ALA A 1 94 ? 4.132 -10.961 8.022 1.00 57.50 94 ALA A CA 1
ATOM 675 C C . ALA A 1 94 ? 3.008 -11.691 8.759 1.00 57.50 94 ALA A C 1
ATOM 677 O O . AL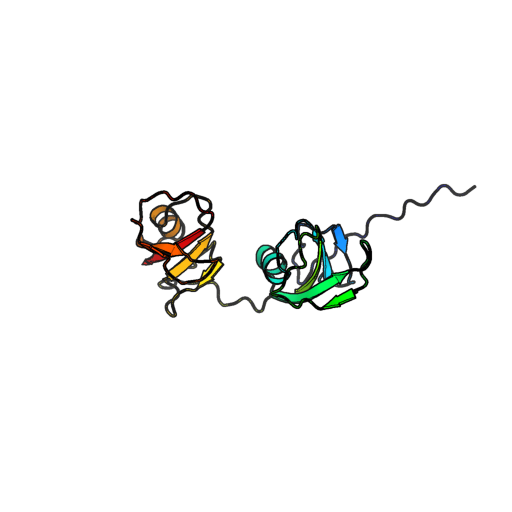A A 1 94 ? 1.912 -11.789 8.190 1.00 57.50 94 ALA A O 1
ATOM 678 N N . PRO A 1 95 ? 3.282 -12.305 9.925 1.00 63.84 95 PRO A N 1
ATOM 679 C CA . PRO A 1 95 ? 2.247 -13.029 10.644 1.00 63.84 95 PRO A CA 1
ATOM 680 C C . PRO A 1 95 ? 1.003 -12.148 10.667 1.00 63.84 95 PRO A C 1
ATOM 682 O O . PRO A 1 95 ? 1.122 -10.970 11.018 1.00 63.84 95 PRO A O 1
ATOM 685 N N . GLU A 1 96 ? -0.122 -12.689 10.175 1.00 75.75 96 GLU A N 1
ATOM 686 C CA . GLU A 1 96 ? -1.367 -11.929 10.037 1.00 75.75 96 GLU A CA 1
ATOM 687 C C . GLU A 1 96 ? -1.567 -11.118 11.316 1.00 75.75 96 GLU A C 1
ATOM 689 O O . GLU A 1 96 ? -1.429 -11.705 12.396 1.00 75.75 96 GLU A O 1
ATOM 694 N N . PRO A 1 97 ? -1.810 -9.798 11.241 1.00 86.81 97 PRO A N 1
ATOM 695 C CA . PRO A 1 97 ? -1.988 -8.990 12.435 1.00 86.81 97 PRO A CA 1
ATOM 696 C C . PRO A 1 97 ? -3.042 -9.636 13.327 1.00 86.81 97 PRO A C 1
ATOM 698 O O . PRO A 1 97 ? -4.097 -10.051 12.850 1.00 86.81 97 PRO A O 1
ATOM 701 N N . ARG A 1 98 ? -2.745 -9.781 14.619 1.00 92.56 98 ARG A N 1
ATOM 702 C CA . ARG A 1 98 ? -3.687 -10.352 15.581 1.00 92.56 98 ARG A CA 1
ATOM 703 C C . ARG A 1 98 ? -3.766 -9.454 16.792 1.00 92.56 98 ARG A C 1
ATOM 705 O O . ARG A 1 98 ? -2.738 -8.992 17.270 1.00 92.56 98 ARG A O 1
ATOM 712 N N . CYS A 1 99 ? -4.966 -9.314 17.323 1.00 95.62 99 CYS A N 1
ATOM 713 C CA . CYS A 1 99 ? -5.203 -8.757 18.642 1.00 95.62 99 CYS A CA 1
ATOM 714 C C . CYS A 1 99 ? -5.876 -9.831 19.488 1.00 95.62 99 CYS A C 1
ATOM 716 O O . CYS A 1 99 ? -6.825 -10.464 19.033 1.00 95.62 99 CYS A O 1
ATOM 718 N N . ASN A 1 100 ? -5.359 -10.112 20.685 1.00 94.06 100 ASN A N 1
ATOM 719 C CA . ASN A 1 100 ? -5.907 -11.155 21.565 1.00 94.06 100 ASN A CA 1
ATOM 720 C C . ASN A 1 100 ? -6.084 -12.529 20.878 1.00 94.06 100 ASN A C 1
ATOM 722 O O . ASN A 1 100 ? -7.021 -13.272 21.160 1.00 94.06 100 ASN A O 1
ATOM 726 N N . ASN A 1 101 ? -5.155 -12.891 19.983 1.00 91.56 101 ASN A N 1
ATOM 727 C CA . ASN A 1 101 ? -5.199 -14.087 19.125 1.00 91.56 101 ASN A CA 1
ATOM 728 C C . ASN A 1 101 ? -6.344 -14.139 18.096 1.00 91.56 101 ASN A C 1
ATOM 730 O O . ASN A 1 101 ? -6.497 -15.164 17.426 1.00 91.56 101 ASN A O 1
ATOM 734 N N . LEU A 1 102 ? -7.104 -13.061 17.920 1.00 92.75 102 LEU A N 1
ATOM 735 C CA . LEU A 1 102 ? -8.071 -12.906 16.839 1.00 92.75 102 LEU A CA 1
ATOM 736 C C . LEU A 1 102 ? -7.394 -12.222 15.644 1.00 92.75 102 LEU A C 1
ATOM 738 O O . LEU A 1 102 ? -6.671 -11.245 15.851 1.00 92.75 102 LEU A O 1
ATOM 742 N N . PRO A 1 103 ? -7.558 -12.741 14.414 1.00 91.69 103 PRO A N 1
ATOM 743 C CA . PRO A 1 103 ? -7.007 -12.100 13.225 1.00 91.69 103 PRO A CA 1
ATOM 744 C C . PRO A 1 103 ? -7.663 -10.731 13.005 1.00 91.69 103 PRO A C 1
ATOM 746 O O . PRO A 1 103 ? -8.875 -10.591 13.147 1.00 91.69 103 PRO A O 1
ATOM 749 N N . LEU A 1 104 ? -6.852 -9.741 12.641 1.00 93.44 104 LEU A N 1
ATOM 750 C CA . LEU A 1 104 ? -7.281 -8.412 12.227 1.00 93.44 104 LEU A CA 1
ATOM 751 C C . LEU A 1 104 ? -7.135 -8.285 10.707 1.00 93.44 104 LEU A C 1
ATOM 753 O O . LEU A 1 104 ? -6.024 -8.274 10.172 1.00 93.44 104 LEU A O 1
ATOM 757 N N . ALA A 1 105 ? -8.264 -8.177 10.015 1.00 92.06 105 ALA A N 1
ATOM 758 C CA . ALA A 1 105 ? -8.332 -7.854 8.596 1.00 92.06 105 ALA A CA 1
ATOM 759 C C . ALA A 1 105 ? -8.218 -6.339 8.362 1.00 92.06 105 ALA A C 1
ATOM 761 O O . ALA A 1 105 ? -8.334 -5.545 9.288 1.00 92.06 105 ALA A O 1
ATOM 762 N N . ASP A 1 106 ? -8.018 -5.924 7.105 1.00 91.94 106 ASP A N 1
ATOM 763 C CA . ASP A 1 106 ? -7.980 -4.506 6.706 1.00 91.94 106 ASP A CA 1
ATOM 764 C C . ASP A 1 106 ? -6.918 -3.654 7.440 1.00 91.94 106 ASP A C 1
ATOM 766 O O . ASP A 1 106 ? -7.035 -2.434 7.529 1.00 91.94 106 ASP A O 1
ATOM 770 N N . VAL A 1 107 ? -5.831 -4.264 7.915 1.00 91.81 107 VAL A N 1
ATOM 771 C CA . VAL A 1 107 ? -4.723 -3.546 8.558 1.00 91.81 107 VAL A CA 1
ATOM 772 C C . VAL A 1 107 ? -3.787 -2.951 7.505 1.00 91.81 107 VAL A C 1
ATOM 774 O O . VAL A 1 107 ? -3.180 -3.670 6.713 1.00 91.81 107 VAL A O 1
ATOM 777 N N . LYS A 1 108 ? -3.632 -1.624 7.512 1.00 89.44 108 LYS A N 1
ATOM 778 C CA . LYS A 1 108 ? -2.613 -0.904 6.732 1.00 89.44 108 LYS A CA 1
ATOM 779 C C . LYS A 1 108 ? -1.254 -0.951 7.430 1.00 89.44 108 LYS A C 1
ATOM 781 O O . LYS A 1 108 ? -0.229 -1.084 6.764 1.00 89.44 108 LYS A O 1
ATOM 786 N N . ARG A 1 109 ? -1.235 -0.852 8.766 1.00 89.25 109 ARG A N 1
ATOM 787 C CA . ARG A 1 109 ? -0.013 -0.915 9.587 1.00 89.25 109 ARG A CA 1
ATOM 788 C C . ARG A 1 109 ? -0.306 -1.319 11.033 1.00 89.25 109 ARG A C 1
ATOM 790 O O . ARG A 1 109 ? -1.282 -0.854 11.610 1.00 89.25 109 ARG A O 1
ATOM 797 N N . SER A 1 110 ? 0.585 -2.098 11.648 1.00 92.50 110 SER A N 1
ATOM 798 C CA . SER A 1 110 ? 0.576 -2.334 13.100 1.00 92.50 110 SER A CA 1
ATOM 799 C C . SER A 1 110 ? 1.188 -1.151 13.855 1.00 92.50 110 SER A C 1
ATOM 801 O O . SER A 1 110 ? 2.310 -0.740 13.560 1.00 92.50 110 SER A O 1
ATOM 803 N N . CYS A 1 111 ? 0.462 -0.622 14.838 1.00 95.50 111 CYS A N 1
ATOM 804 C CA . CYS A 1 111 ? 0.829 0.551 15.636 1.00 95.50 111 CYS A 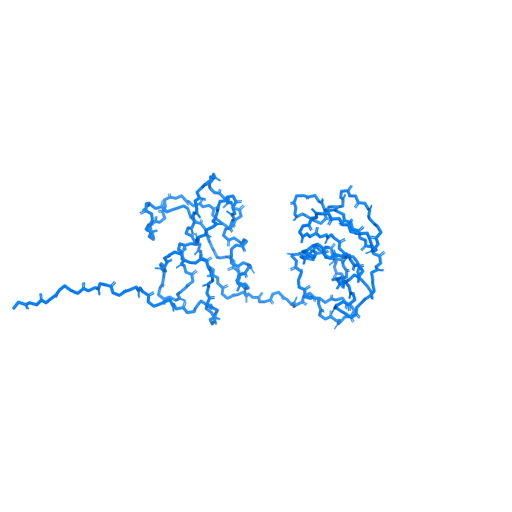CA 1
ATOM 805 C C . CYS A 1 111 ? 1.131 0.233 17.110 1.00 95.50 111 CYS A C 1
ATOM 807 O O . CYS A 1 111 ? 1.510 1.129 17.864 1.00 95.50 111 CYS A O 1
ATOM 809 N N . SER A 1 112 ? 1.021 -1.030 17.523 1.00 94.31 112 SER A N 1
ATOM 810 C CA . SER A 1 112 ? 1.479 -1.531 18.822 1.00 94.31 112 SER A CA 1
ATOM 811 C C . SER A 1 112 ? 2.142 -2.902 18.693 1.00 94.31 112 SER A C 1
ATOM 813 O O . SER A 1 112 ? 1.927 -3.641 17.731 1.00 94.31 112 SER A O 1
ATOM 815 N N . ALA A 1 113 ? 2.958 -3.250 19.690 1.00 89.44 113 ALA A N 1
ATOM 816 C CA . ALA A 1 113 ? 3.642 -4.541 19.750 1.00 89.44 113 ALA A CA 1
ATOM 817 C C . ALA A 1 113 ? 2.702 -5.711 20.093 1.00 89.44 113 ALA A C 1
ATOM 819 O O . ALA A 1 113 ? 2.990 -6.846 19.726 1.00 89.44 113 ALA A O 1
ATOM 820 N N . ASP A 1 114 ? 1.591 -5.444 20.784 1.00 91.81 114 ASP A N 1
ATOM 821 C CA . ASP A 1 114 ? 0.553 -6.439 21.087 1.00 91.81 114 ASP A CA 1
ATOM 822 C C . ASP A 1 114 ? -0.414 -6.686 19.915 1.00 91.81 114 ASP A C 1
ATOM 824 O O . ASP A 1 114 ? -1.271 -7.562 20.007 1.00 91.81 114 ASP A O 1
ATOM 828 N N . GLY A 1 115 ? -0.269 -5.931 18.818 1.00 92.88 115 GLY A N 1
ATOM 829 C CA . GLY A 1 115 ? -1.102 -6.034 17.623 1.00 92.88 115 GLY A CA 1
ATOM 830 C C . GLY A 1 115 ? -2.524 -5.493 17.787 1.00 92.88 115 GLY A C 1
ATOM 831 O O . GLY A 1 115 ? -3.305 -5.577 16.845 1.00 92.88 115 GLY A O 1
ATOM 832 N N . CYS A 1 116 ? -2.864 -4.916 18.942 1.00 97.31 116 CYS A N 1
ATOM 833 C CA . CYS A 1 116 ? -4.200 -4.407 19.241 1.00 97.31 116 CYS A CA 1
ATOM 834 C C . CYS A 1 116 ? -4.425 -2.948 18.846 1.00 97.31 116 CYS A C 1
ATOM 836 O O . CYS A 1 116 ? -5.568 -2.504 18.839 1.00 97.31 116 CYS A O 1
ATOM 838 N N . LYS A 1 117 ? -3.380 -2.219 18.444 1.00 97.62 117 LYS A N 1
ATOM 839 C CA . LYS A 1 117 ? -3.474 -0.885 17.849 1.00 97.62 117 LYS A CA 1
ATOM 840 C C . LYS A 1 117 ? -2.969 -0.926 16.420 1.00 97.62 117 LYS A C 1
ATOM 842 O O . LYS A 1 117 ? -1.832 -1.332 16.174 1.00 97.62 117 LYS A O 1
ATOM 847 N N . VAL A 1 118 ? -3.788 -0.488 15.474 1.00 97.06 118 VAL A N 1
ATOM 848 C CA . VAL A 1 118 ? -3.497 -0.576 14.038 1.00 97.06 118 VAL A CA 1
ATOM 849 C C . VAL A 1 118 ? -3.975 0.666 13.304 1.00 97.06 118 VAL A C 1
ATOM 851 O O . VAL A 1 118 ? -4.997 1.236 13.663 1.00 97.06 118 VAL A O 1
ATOM 854 N N . LEU A 1 119 ? -3.272 1.049 12.241 1.00 97.06 119 LEU A N 1
ATOM 855 C CA . LEU A 1 119 ? -3.832 1.899 11.199 1.00 97.06 119 LEU A CA 1
ATOM 856 C C . LEU A 1 119 ? -4.705 1.002 10.314 1.00 97.06 119 LEU A C 1
ATOM 858 O O . LEU A 1 119 ? -4.185 0.152 9.585 1.00 97.06 119 LEU A O 1
ATOM 862 N N . ALA A 1 120 ? -6.020 1.135 10.437 1.00 95.81 120 ALA A N 1
ATOM 863 C CA . ALA A 1 120 ? -7.017 0.300 9.779 1.00 95.81 120 ALA A CA 1
ATOM 864 C C . ALA A 1 120 ? -7.571 0.988 8.529 1.00 95.81 120 ALA A C 1
ATOM 866 O O . ALA A 1 120 ? -7.930 2.160 8.582 1.00 95.81 120 ALA A O 1
ATOM 867 N N . LYS A 1 121 ? -7.727 0.248 7.423 1.00 94.25 121 LYS A N 1
ATOM 868 C CA . LYS A 1 121 ? -8.441 0.683 6.209 1.00 94.25 121 LYS A CA 1
ATOM 869 C C . LYS A 1 121 ? -9.951 0.723 6.490 1.00 94.25 121 LYS A C 1
ATOM 871 O O . LYS A 1 121 ? -10.704 -0.156 6.061 1.00 94.25 121 LYS A O 1
ATOM 876 N N . THR A 1 122 ? -10.416 1.724 7.232 1.00 93.06 122 THR A N 1
ATOM 877 C CA . THR A 1 122 ? -11.818 1.836 7.665 1.00 93.06 122 THR A CA 1
ATOM 878 C C . THR A 1 122 ? -12.776 2.108 6.510 1.00 93.06 122 THR A C 1
ATOM 880 O O . THR A 1 122 ? -13.918 1.663 6.567 1.00 93.06 122 THR A O 1
ATOM 883 N N . ARG A 1 123 ? -12.338 2.761 5.425 1.00 89.25 123 ARG A N 1
ATOM 884 C CA . ARG A 1 123 ? -13.177 3.085 4.253 1.00 89.25 123 ARG A CA 1
ATOM 885 C C . ARG A 1 123 ? -14.488 3.790 4.651 1.00 89.25 123 ARG A C 1
ATOM 887 O O . ARG A 1 123 ? -15.548 3.484 4.111 1.00 89.25 123 ARG A O 1
ATOM 894 N N . GLY A 1 124 ? -14.412 4.706 5.620 1.00 89.12 124 GLY A N 1
ATOM 895 C CA . GLY A 1 124 ? -15.554 5.459 6.158 1.00 89.12 124 GLY A CA 1
ATOM 896 C C . GLY A 1 124 ? -16.300 4.801 7.330 1.00 89.12 124 GLY A C 1
ATOM 897 O O . GLY A 1 124 ? -17.178 5.446 7.911 1.00 89.12 124 GLY A O 1
ATOM 898 N N . ARG A 1 125 ? -15.949 3.560 7.702 1.00 94.19 125 ARG A N 1
ATOM 899 C CA . ARG A 1 125 ? -16.412 2.916 8.945 1.00 94.19 125 ARG A CA 1
ATOM 900 C C . ARG A 1 125 ? -15.832 3.618 10.177 1.00 94.19 125 ARG A C 1
ATOM 902 O O . ARG A 1 125 ? -14.750 4.204 10.116 1.00 94.19 125 ARG A O 1
ATOM 909 N N . THR A 1 126 ? -16.521 3.524 11.306 1.00 97.62 126 THR A N 1
ATOM 910 C CA . THR A 1 126 ? -15.972 3.922 12.610 1.00 97.62 126 THR A CA 1
ATOM 911 C C . THR A 1 126 ? -15.004 2.854 13.141 1.00 97.62 126 THR A C 1
ATOM 913 O O . THR A 1 126 ? -14.987 1.716 12.664 1.00 97.62 126 THR A O 1
ATOM 916 N N . CYS A 1 127 ? -14.191 3.185 14.151 1.00 98.19 127 CYS A N 1
ATOM 917 C CA . CYS A 1 127 ? -13.366 2.164 14.810 1.00 98.19 127 CYS A CA 1
ATOM 918 C C . CYS A 1 127 ? -14.213 1.144 15.588 1.00 98.19 127 CYS A C 1
ATOM 920 O O . CYS A 1 127 ? -13.794 -0.003 15.726 1.00 98.19 127 CYS A O 1
ATOM 922 N N . GLU A 1 128 ? -15.402 1.525 16.070 1.00 98.50 128 GLU A N 1
ATOM 923 C CA . GLU A 1 128 ? -16.353 0.587 16.673 1.00 98.50 128 GLU A CA 1
ATOM 924 C C . GLU A 1 128 ? -16.812 -0.473 15.667 1.00 98.50 128 GLU A C 1
ATOM 926 O O . GLU A 1 128 ? -16.713 -1.664 15.956 1.00 98.50 128 GLU A O 1
ATOM 931 N N . GLU A 1 129 ? -17.229 -0.054 14.469 1.00 98.00 129 GLU A N 1
ATOM 932 C CA . GLU A 1 129 ? -17.626 -0.962 13.386 1.00 98.00 129 GLU A CA 1
ATOM 933 C C . GLU A 1 129 ? -16.456 -1.859 12.959 1.00 98.00 129 GLU A C 1
ATOM 935 O O . GLU A 1 129 ? -16.604 -3.078 12.876 1.00 98.00 129 GLU A O 1
ATOM 940 N N . TYR A 1 130 ? -15.269 -1.274 12.763 1.00 97.50 130 TYR A N 1
ATOM 941 C CA . TYR A 1 130 ? -14.069 -2.019 12.383 1.00 97.50 130 TYR A CA 1
ATOM 942 C C . TYR A 1 130 ? -13.679 -3.087 13.417 1.00 97.50 130 TYR A C 1
ATOM 944 O O . TYR A 1 130 ? -13.443 -4.241 13.049 1.00 97.50 130 TYR A O 1
ATOM 952 N N . CYS A 1 131 ? -13.601 -2.737 14.707 1.00 98.00 131 CYS A N 1
ATOM 953 C CA . CYS A 1 131 ? -13.250 -3.717 15.735 1.00 98.00 131 CYS A CA 1
ATOM 954 C C . CYS A 1 131 ? -14.333 -4.807 15.826 1.00 98.00 131 CYS A C 1
ATOM 956 O O . CYS A 1 131 ? -13.989 -5.987 15.892 1.00 98.00 131 CYS A O 1
ATOM 958 N N . ALA A 1 132 ? -15.620 -4.441 15.748 1.00 98.00 132 ALA A N 1
ATOM 959 C CA . ALA A 1 132 ? -16.730 -5.391 15.829 1.00 98.00 132 ALA A CA 1
ATOM 960 C C . ALA A 1 132 ? -16.719 -6.421 14.686 1.00 98.00 132 ALA A C 1
ATOM 962 O O . ALA A 1 132 ? -16.923 -7.612 14.928 1.00 98.00 132 ALA A O 1
ATOM 963 N N . GLU A 1 133 ? -16.418 -6.001 13.454 1.00 97.19 133 GLU A N 1
ATOM 964 C CA . GLU A 1 133 ? -16.259 -6.907 12.305 1.00 97.19 133 GLU A CA 1
ATOM 965 C C . GLU A 1 133 ? -15.092 -7.891 12.484 1.00 97.19 133 GLU A C 1
ATOM 967 O O . GLU A 1 133 ? -15.144 -9.018 11.991 1.00 97.19 133 GLU A O 1
ATOM 972 N N . ASN A 1 134 ? -14.077 -7.502 13.259 1.00 96.50 134 ASN A N 1
ATOM 973 C CA . ASN A 1 134 ? -12.958 -8.356 13.653 1.00 96.50 134 ASN A CA 1
ATOM 974 C C . ASN A 1 134 ? -13.190 -9.084 14.992 1.00 96.50 134 ASN A C 1
ATOM 976 O O . ASN A 1 134 ? -12.251 -9.607 15.589 1.00 96.50 134 ASN A O 1
ATOM 980 N N . SER A 1 135 ? -14.444 -9.164 15.458 1.00 97.25 135 SER A N 1
ATOM 981 C CA . SER A 1 135 ? -14.833 -9.831 16.712 1.00 97.25 135 SER A CA 1
ATOM 982 C C . SER A 1 135 ? -14.180 -9.250 17.978 1.00 97.25 135 SER A C 1
ATOM 984 O O . SER A 1 135 ? -13.972 -9.971 18.953 1.00 97.25 135 SER A O 1
ATOM 986 N N . LEU A 1 136 ? -13.872 -7.953 17.970 1.00 97.69 136 LEU A N 1
ATOM 987 C CA . LEU A 1 136 ? -13.256 -7.207 19.070 1.00 97.69 136 LEU A CA 1
ATOM 988 C C . LEU A 1 136 ? -14.103 -5.973 19.429 1.00 97.69 136 LEU A C 1
ATOM 990 O O . LEU A 1 136 ? -15.002 -5.575 18.693 1.00 97.69 136 LEU A O 1
ATOM 994 N N . SER A 1 137 ? -13.809 -5.336 20.560 1.00 98.12 137 SER A N 1
ATOM 995 C CA . SER A 1 137 ? -14.425 -4.069 20.978 1.00 98.12 137 SER A CA 1
ATOM 996 C C . SER A 1 137 ? -13.436 -2.911 20.871 1.00 98.12 137 SER A C 1
ATOM 998 O O . SER A 1 137 ? -12.268 -3.058 21.226 1.00 98.12 137 SER A O 1
ATOM 1000 N N . CYS A 1 138 ? -13.899 -1.743 20.424 1.00 98.44 138 CYS A N 1
ATOM 1001 C CA . CYS A 1 138 ? -13.055 -0.550 20.342 1.00 98.44 138 CYS A CA 1
ATOM 1002 C C . CYS A 1 138 ? -12.707 -0.003 21.736 1.00 98.44 138 CYS A C 1
ATOM 1004 O O . CYS A 1 138 ? -13.583 0.180 22.582 1.00 98.44 138 CYS A O 1
ATOM 1006 N N . GLN A 1 139 ? -11.421 0.272 21.950 1.00 98.31 139 GLN A N 1
ATOM 1007 C CA . GLN A 1 139 ? -10.851 0.909 23.142 1.00 98.31 139 GLN A CA 1
ATOM 1008 C C . GLN A 1 139 ? -10.357 2.331 22.853 1.00 98.31 139 GLN A C 1
ATOM 1010 O O . GLN A 1 139 ? -10.331 3.177 23.747 1.00 98.31 139 GLN A O 1
ATOM 1015 N N . GLY A 1 140 ? -9.989 2.609 21.600 1.00 98.00 140 GLY A N 1
ATOM 1016 C CA . GLY A 1 140 ? -9.490 3.908 21.172 1.00 98.00 140 GLY A CA 1
ATOM 1017 C C . GLY A 1 140 ? -9.639 4.110 19.669 1.00 98.00 140 GLY A C 1
ATOM 1018 O O . GLY A 1 140 ? -9.557 3.165 18.887 1.00 98.00 140 GLY A O 1
ATOM 1019 N N . ALA A 1 141 ? -9.863 5.360 19.275 1.00 98.31 141 ALA A N 1
ATOM 1020 C CA . ALA A 1 141 ? -9.990 5.777 17.887 1.00 98.31 141 ALA A CA 1
ATOM 1021 C C . ALA A 1 141 ? -9.240 7.094 17.695 1.00 98.31 141 ALA A C 1
ATOM 1023 O O . ALA A 1 141 ? -9.412 8.026 18.487 1.00 98.31 141 ALA A O 1
ATOM 1024 N N . PHE A 1 142 ? -8.411 7.181 16.659 1.00 98.12 142 PHE A N 1
ATOM 1025 C CA . PHE A 1 142 ? -7.582 8.353 16.407 1.00 98.12 142 PHE A CA 1
ATOM 1026 C C . PHE A 1 142 ? -7.441 8.607 14.9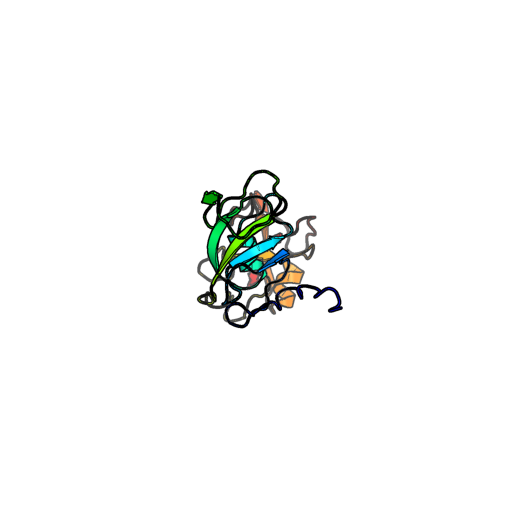08 1.00 98.12 142 PHE A C 1
ATOM 1028 O O . PHE A 1 142 ? -7.278 7.675 14.123 1.00 98.12 142 PHE A O 1
ATOM 1035 N N . GLU A 1 143 ? -7.475 9.880 14.532 1.00 95.94 143 GLU A N 1
ATOM 1036 C CA . GLU A 1 143 ? -6.959 10.320 13.241 1.00 95.94 143 GLU A CA 1
ATOM 1037 C C . GLU A 1 143 ? -5.434 10.264 13.281 1.00 95.94 143 GLU A C 1
ATOM 1039 O O . GLU A 1 143 ? -4.803 10.586 14.297 1.00 95.94 143 GLU A O 1
ATOM 1044 N N . GLU A 1 144 ? -4.865 9.822 12.175 1.00 94.25 144 GLU A N 1
ATOM 1045 C CA . GLU A 1 144 ? -3.440 9.613 12.001 1.00 94.25 144 GLU A CA 1
ATOM 1046 C C . GLU A 1 144 ? -2.759 10.876 11.439 1.00 94.25 144 GLU A C 1
ATOM 1048 O O . GLU A 1 144 ? -3.419 11.870 11.153 1.00 94.25 144 GLU A O 1
ATOM 1053 N N . LYS A 1 145 ? -1.433 10.862 11.300 1.00 91.81 145 LYS A N 1
ATOM 1054 C CA . LYS A 1 145 ? -0.705 11.880 10.539 1.00 91.81 145 LYS A CA 1
ATOM 1055 C C . LYS A 1 145 ? 0.154 11.251 9.440 1.00 91.81 145 LYS A C 1
ATOM 1057 O O . LYS A 1 145 ? 1.159 10.615 9.768 1.00 91.81 145 LYS A O 1
ATOM 1062 N N . ASP A 1 146 ? -0.156 11.559 8.182 1.00 87.62 146 ASP A N 1
ATOM 1063 C CA . ASP A 1 146 ? 0.626 11.204 6.985 1.00 87.62 146 ASP A CA 1
ATOM 1064 C C . ASP A 1 146 ? 0.854 9.681 6.799 1.00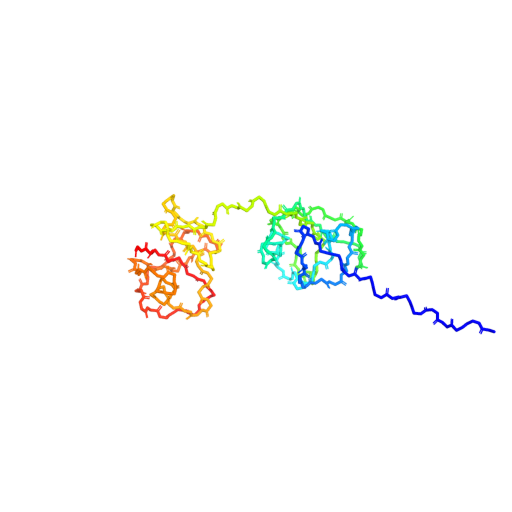 87.62 146 ASP A C 1
ATOM 1066 O O . ASP A 1 146 ? 1.976 9.226 6.561 1.00 87.62 146 ASP A O 1
ATOM 1070 N N . ASP A 1 147 ? -0.197 8.877 6.925 1.00 85.88 147 ASP A N 1
ATOM 1071 C CA . ASP A 1 147 ? -0.193 7.408 6.930 1.00 85.88 147 ASP A CA 1
ATOM 1072 C C . ASP A 1 147 ? 0.786 6.762 7.929 1.00 85.88 147 ASP A C 1
ATOM 1074 O O . ASP A 1 147 ? 1.433 5.730 7.672 1.00 85.88 147 ASP A O 1
ATOM 1078 N N . THR A 1 148 ? 0.912 7.373 9.107 1.00 89.62 148 THR A N 1
ATOM 1079 C CA . THR A 1 148 ? 1.754 6.888 10.203 1.00 89.62 148 THR A CA 1
ATOM 1080 C C . THR A 1 148 ? 0.937 6.377 11.391 1.00 89.62 148 THR A C 1
ATOM 1082 O O . THR A 1 148 ? -0.284 6.368 11.403 1.00 89.62 148 THR A O 1
ATOM 1085 N N . CYS A 1 149 ? 1.631 5.901 12.427 1.00 95.56 149 CYS A N 1
ATOM 1086 C CA . CYS A 1 149 ? 1.016 5.556 13.713 1.00 95.56 149 CYS A CA 1
ATOM 1087 C C . CYS A 1 149 ? 1.040 6.737 14.697 1.00 95.56 149 CYS A C 1
ATOM 1089 O O . CYS A 1 149 ? 0.963 6.540 15.909 1.00 95.56 149 CYS A O 1
ATOM 1091 N N . THR A 1 150 ? 1.229 7.954 14.187 1.00 96.19 150 THR A N 1
ATOM 1092 C CA . THR A 1 150 ? 1.222 9.171 14.994 1.00 96.19 150 THR A CA 1
ATOM 1093 C C . THR A 1 150 ? -0.211 9.656 15.131 1.00 96.19 150 THR A C 1
ATOM 1095 O O . THR A 1 150 ? -0.869 9.904 14.130 1.00 96.19 150 THR A O 1
ATOM 1098 N N . GLU A 1 151 ? -0.686 9.816 16.360 1.00 96.00 151 GLU A N 1
ATOM 1099 C CA . GLU A 1 151 ? -2.020 10.358 16.616 1.00 96.00 151 GLU A CA 1
ATOM 1100 C C . GLU A 1 151 ? -2.029 11.870 16.364 1.00 96.00 151 GLU A C 1
ATOM 1102 O O . GLU A 1 151 ? -1.334 12.626 17.047 1.00 96.00 151 GLU A O 1
ATOM 1107 N N . GLU A 1 152 ? -2.829 12.323 15.401 1.00 94.62 152 GLU A N 1
ATOM 1108 C CA . GLU A 1 152 ? -3.111 13.747 15.212 1.00 94.62 152 GLU A CA 1
ATOM 1109 C C . GLU A 1 152 ? -4.269 14.194 16.110 1.00 94.62 152 GLU A C 1
ATOM 1111 O O . GLU A 1 152 ? -4.219 15.263 16.729 1.00 94.62 152 GLU A O 1
ATOM 1116 N N . LYS A 1 153 ? -5.326 13.375 16.199 1.00 94.88 153 LYS A N 1
ATOM 1117 C CA . LYS A 1 153 ? -6.559 13.739 16.904 1.00 94.88 153 LYS A CA 1
ATOM 1118 C C . LYS A 1 153 ? -7.270 12.527 17.490 1.00 94.88 153 LYS A C 1
ATOM 1120 O O . LYS A 1 153 ? -7.606 11.596 16.772 1.00 94.88 153 LYS A O 1
ATOM 1125 N N . SER A 1 154 ? -7.605 12.585 18.777 1.00 97.31 154 SER A N 1
ATOM 1126 C CA . SER A 1 154 ? -8.458 11.577 19.416 1.00 97.31 154 SER A CA 1
ATOM 1127 C C . SER A 1 154 ? -9.922 11.720 18.984 1.00 97.31 154 SER A C 1
ATOM 1129 O O . SER A 1 154 ? -10.473 12.825 18.943 1.00 97.31 154 SER A O 1
ATOM 1131 N N . LEU A 1 155 ? -10.558 10.589 18.696 1.00 97.00 155 LEU A N 1
ATOM 1132 C CA . LEU A 1 155 ? -11.954 10.450 18.290 1.00 97.00 155 LEU A CA 1
ATOM 1133 C C . LEU A 1 155 ? -12.690 9.554 19.298 1.00 97.00 155 LEU A C 1
ATOM 1135 O O . LEU A 1 155 ? -12.074 8.855 20.103 1.00 97.00 155 LEU A O 1
ATOM 1139 N N . ARG A 1 156 ? -14.026 9.559 19.266 1.00 98.12 156 ARG A N 1
ATOM 1140 C CA . ARG A 1 156 ? -14.800 8.497 19.928 1.00 98.12 156 ARG A CA 1
ATOM 1141 C C . ARG A 1 156 ? -14.864 7.266 19.029 1.00 98.12 156 ARG A C 1
ATOM 1143 O O . ARG A 1 156 ? -14.824 7.400 17.810 1.00 98.12 156 ARG A O 1
ATOM 1150 N N . CYS A 1 157 ? -15.033 6.089 19.624 1.00 98.25 157 CYS A N 1
ATOM 1151 C CA . CYS A 1 157 ? -15.162 4.836 18.878 1.00 98.25 157 CYS A CA 1
ATOM 1152 C C . CYS A 1 157 ? -16.317 4.846 17.864 1.00 98.25 157 CYS A C 1
ATOM 1154 O O . CYS A 1 157 ? -16.154 4.318 16.769 1.00 98.25 157 CYS A O 1
ATOM 1156 N N . ASP A 1 158 ? -17.429 5.502 18.203 1.00 97.88 158 ASP A N 1
ATOM 1157 C CA . ASP A 1 158 ? -18.640 5.635 17.381 1.00 97.88 158 ASP A CA 1
ATOM 1158 C C . ASP A 1 158 ? -18.594 6.823 16.402 1.00 97.88 158 ASP A C 1
ATOM 1160 O O . ASP A 1 158 ? -19.562 7.117 15.697 1.00 97.88 158 ASP A O 1
ATOM 1164 N N . GLN A 1 159 ? -17.495 7.580 16.385 1.00 96.38 159 GLN A N 1
ATOM 1165 C CA . GLN A 1 159 ? -17.423 8.814 15.623 1.00 96.38 159 GLN A CA 1
ATOM 1166 C C . GLN A 1 159 ? -17.085 8.532 14.161 1.00 96.38 159 GLN A C 1
ATOM 1168 O O . GLN A 1 159 ? -15.984 8.095 13.838 1.00 96.38 159 GLN A O 1
ATOM 1173 N N . HIS A 1 160 ? -17.997 8.898 13.261 1.00 92.88 160 HIS A N 1
ATOM 1174 C CA . HIS A 1 160 ? -17.677 8.983 11.840 1.00 92.88 160 HIS A CA 1
ATOM 1175 C C . HIS A 1 160 ? -16.685 10.117 11.571 1.00 92.88 160 HIS A C 1
ATOM 1177 O O . HIS A 1 160 ? -16.851 11.251 12.040 1.00 92.88 160 HIS A O 1
ATOM 1183 N N . TYR A 1 161 ? -15.677 9.809 10.763 1.00 89.38 161 TYR A N 1
ATOM 1184 C CA . TYR A 1 161 ? -14.696 10.762 10.272 1.00 89.38 161 TYR A CA 1
ATOM 1185 C C . TYR A 1 161 ? -14.427 10.477 8.794 1.00 89.38 161 TYR A C 1
ATOM 1187 O O . TYR A 1 161 ? -14.394 9.324 8.376 1.00 89.38 161 TYR A O 1
ATOM 1195 N N . SER A 1 162 ? -14.340 11.528 7.978 1.00 81.75 162 SER A N 1
ATOM 1196 C CA . SER A 1 162 ? -14.360 11.408 6.513 1.00 81.75 162 SER A CA 1
ATOM 1197 C C . SER A 1 162 ? -12.975 11.094 5.935 1.00 81.75 162 SER A C 1
ATOM 1199 O O . SER A 1 162 ? -12.502 11.808 5.049 1.00 81.75 162 SER A O 1
ATOM 1201 N N . THR A 1 163 ? -12.335 10.043 6.438 1.00 85.81 163 THR A N 1
ATOM 1202 C CA . THR A 1 163 ? -11.014 9.563 6.011 1.00 85.81 163 THR A CA 1
ATOM 1203 C C . THR A 1 163 ? -11.087 8.094 5.588 1.00 85.81 163 THR A C 1
ATOM 1205 O O . THR A 1 163 ? -12.066 7.388 5.854 1.00 85.81 163 THR A O 1
ATOM 1208 N N . SER A 1 164 ? -10.097 7.642 4.816 1.00 88.19 164 SER A N 1
ATOM 1209 C CA . SER A 1 164 ? -10.031 6.260 4.317 1.00 88.19 164 SER A CA 1
ATOM 1210 C C . SER A 1 164 ? -9.607 5.250 5.380 1.00 88.19 164 SER A C 1
ATOM 1212 O O . SER A 1 164 ? -9.810 4.044 5.202 1.00 88.19 164 SER A O 1
ATOM 1214 N N . ASP A 1 165 ? -9.002 5.739 6.451 1.00 94.12 165 ASP A N 1
ATOM 1215 C CA . ASP A 1 165 ? -8.300 4.983 7.464 1.00 94.12 165 ASP A CA 1
ATOM 1216 C C . ASP A 1 165 ? -8.222 5.761 8.772 1.00 94.12 165 ASP A C 1
ATOM 1218 O O . ASP A 1 165 ? -8.286 6.985 8.801 1.00 94.12 165 ASP A O 1
ATOM 1222 N N . LEU A 1 166 ? -8.133 5.011 9.867 1.00 97.12 166 LEU A N 1
ATOM 1223 C CA . LEU A 1 166 ? -8.037 5.523 11.229 1.00 97.12 166 LEU A CA 1
ATOM 1224 C C . LEU A 1 166 ? -7.099 4.626 12.027 1.00 97.12 166 LEU A C 1
ATOM 1226 O O . LEU A 1 166 ? -7.005 3.423 11.767 1.00 97.12 166 LEU A O 1
ATOM 1230 N N . ILE A 1 167 ? -6.443 5.184 13.040 1.00 98.19 167 ILE A N 1
ATOM 1231 C CA . ILE A 1 167 ? -5.792 4.369 14.062 1.00 98.19 167 ILE A CA 1
ATOM 1232 C C . ILE A 1 167 ? -6.886 3.862 15.005 1.00 98.19 167 ILE A C 1
ATOM 1234 O O . ILE A 1 167 ? -7.502 4.643 15.731 1.00 98.19 167 ILE A O 1
ATOM 1238 N N . CYS A 1 168 ? -7.109 2.552 15.011 1.00 98.25 168 CYS A N 1
ATOM 1239 C CA . CYS A 1 168 ? -8.060 1.887 15.893 1.00 98.25 168 CYS A CA 1
ATOM 1240 C C . CYS A 1 168 ? -7.315 1.008 16.900 1.00 98.25 168 CYS A C 1
ATOM 1242 O O . CYS A 1 168 ? -6.411 0.252 16.539 1.00 98.25 168 CYS A O 1
ATOM 1244 N N . GLU A 1 169 ? -7.713 1.108 18.163 1.00 98.38 169 GLU A N 1
ATOM 1245 C CA . GLU A 1 169 ? -7.267 0.242 19.250 1.00 98.38 169 GLU A CA 1
ATOM 1246 C C . GLU A 1 169 ? -8.431 -0.665 19.662 1.00 98.38 169 GLU A C 1
ATOM 1248 O O . GLU A 1 169 ? -9.504 -0.168 20.005 1.00 98.38 169 GLU A O 1
ATOM 1253 N N . CYS A 1 170 ? -8.241 -1.982 19.589 1.00 98.25 170 CYS A N 1
ATOM 1254 C CA . CYS A 1 170 ? -9.266 -2.999 19.826 1.00 98.25 170 CYS A CA 1
ATOM 1255 C C . CYS A 1 170 ? -8.885 -3.912 21.009 1.00 98.25 170 CYS A C 1
ATOM 1257 O O . CYS A 1 170 ? -7.706 -4.043 21.329 1.00 98.25 170 CYS A O 1
ATOM 1259 N N . ALA A 1 171 ? -9.861 -4.574 21.640 1.00 96.56 171 ALA A N 1
ATOM 1260 C CA . ALA A 1 171 ? -9.642 -5.613 22.656 1.00 96.56 171 ALA A CA 1
ATOM 1261 C C . ALA A 1 171 ? -10.729 -6.694 22.648 1.00 96.56 171 ALA A C 1
ATOM 1263 O O . ALA A 1 171 ? -11.879 -6.376 22.264 1.00 96.56 171 ALA A O 1
#

Organism: Alexandrium catenella (NCBI:txid2925)

Secondary structure (DSSP, 8-state):
-PPP-------PPPBTTB--SSEEEE-STTS-EEEES--TT--HHHHHHHTT-EEEEEEE-SSSSS---EE--SS---TT-S-EEEEEE--------EETTEE--SEEEE-STTS-EEEE--TT--HHHHHHHTT--EEEEEEESSSSS-EEEEE-TT---SSS-EEEEE-

Radius of gyration: 19.45 Å; chains: 1; bounding box: 34×31×72 Å

Sequence (171 aa):
ELGPVNPGTPTQVPCGGVMLKDVDRVCSTDGCKVLADQMSRRTCREYCNDNGLDCAGGWEELAETCVATVTLGCDRSYGSTSDLLCECMPGTAAPEPRCNNLPLADVKRSCSADGCKVLAKTRGRTCEEYCAENSLSCQGAFEEKDDTCTEEKSLRCDQHYSTSDLICECA